Protein AF-X1FW27-F1 (afdb_monomer_lite)

InterPro domains:
  IPR007816 ResB-like domain [PF05140] (5-84)

pLDDT: mean 89.02, std 8.41, range [45.94, 98.25]

Secondary structure (DSSP, 8-state):
-----SHHHHHHHHHHHHHHHHHHHHHHH---EE----TT---S--EESSEEEEEEEEETTEEEEEEEEE---SSS----EEEEEETTEEEEEE-----SS--------TTPPP--------

Structure (mmCIF, N/CA/C/O backbone):
data_AF-X1FW27-F1
#
_entry.id   AF-X1FW27-F1
#
loop_
_atom_site.group_PDB
_atom_site.id
_atom_site.type_symbol
_atom_site.label_atom_id
_atom_site.label_alt_id
_atom_site.label_comp_id
_atom_site.label_asym_id
_atom_site.label_entity_id
_atom_site.label_seq_id
_atom_site.pdbx_PDB_ins_code
_atom_site.Cartn_x
_atom_site.Cartn_y
_atom_site.Cartn_z
_atom_site.occupancy
_atom_site.B_iso_or_equiv
_atom_site.auth_seq_id
_atom_site.auth_comp_id
_atom_site.auth_asym_id
_atom_site.auth_atom_id
_atom_site.pdbx_PDB_model_num
ATOM 1 N N . MET A 1 1 ? -33.559 -4.563 48.942 1.00 48.06 1 MET A N 1
ATOM 2 C CA . MET A 1 1 ? -32.895 -3.797 47.863 1.00 48.06 1 MET A CA 1
ATOM 3 C C . MET A 1 1 ? -31.636 -4.537 47.448 1.00 48.06 1 MET A C 1
ATOM 5 O O . MET A 1 1 ? -30.738 -4.683 48.267 1.00 48.06 1 MET A O 1
ATOM 9 N N . ILE A 1 2 ? -31.582 -5.050 46.218 1.00 56.03 2 ILE A N 1
ATOM 10 C CA . ILE A 1 2 ? -30.363 -5.658 45.667 1.00 56.03 2 ILE A CA 1
ATOM 11 C C . ILE A 1 2 ? -29.342 -4.535 45.473 1.00 56.03 2 ILE A C 1
ATOM 13 O O . ILE A 1 2 ? -29.594 -3.586 44.732 1.00 56.03 2 ILE A O 1
ATOM 17 N N . GLN A 1 3 ? -28.221 -4.597 46.193 1.00 63.28 3 GLN A N 1
ATOM 18 C CA . GLN A 1 3 ? -27.149 -3.617 46.042 1.00 63.28 3 GLN A CA 1
ATOM 19 C C . GLN A 1 3 ? -26.546 -3.774 44.641 1.00 63.28 3 GLN A C 1
ATOM 21 O O . GLN A 1 3 ? -25.928 -4.795 44.344 1.00 63.28 3 GLN A O 1
ATOM 26 N N . GLN A 1 4 ? -26.728 -2.762 43.791 1.00 66.94 4 GLN A N 1
ATOM 27 C CA . GLN A 1 4 ? -26.123 -2.645 42.461 1.00 66.94 4 GLN A CA 1
ATOM 28 C C . GLN A 1 4 ? -24.604 -2.449 42.613 1.00 66.94 4 GLN A C 1
ATOM 30 O O . GLN A 1 4 ? -24.075 -1.344 42.519 1.00 66.94 4 GLN A O 1
ATOM 35 N N . LYS A 1 5 ? -23.886 -3.521 42.956 1.00 72.00 5 LYS A N 1
ATOM 36 C CA . LYS A 1 5 ? -22.444 -3.479 43.204 1.00 72.00 5 LYS A CA 1
ATOM 37 C C . LYS A 1 5 ? -21.685 -3.522 41.883 1.00 72.00 5 LYS A C 1
ATOM 39 O O . LYS A 1 5 ? -21.792 -4.484 41.138 1.00 72.00 5 LYS A O 1
ATOM 44 N N . LYS A 1 6 ? -20.879 -2.483 41.649 1.00 79.88 6 LYS A N 1
ATOM 45 C CA . LYS A 1 6 ? -19.781 -2.396 40.665 1.00 79.88 6 LYS A CA 1
ATOM 46 C C . LYS A 1 6 ? -20.115 -2.664 39.186 1.00 79.88 6 LYS A C 1
ATOM 48 O O . LYS A 1 6 ? -19.192 -2.638 38.380 1.00 79.88 6 LYS A O 1
ATOM 53 N N . TRP A 1 7 ? -21.383 -2.815 38.802 1.00 86.81 7 TRP A N 1
ATOM 54 C CA . TRP A 1 7 ? -21.792 -2.984 37.399 1.00 86.81 7 TRP A CA 1
ATOM 55 C C . TRP A 1 7 ? -21.266 -1.878 36.482 1.00 86.81 7 TRP A C 1
ATOM 57 O O . TRP A 1 7 ? -20.722 -2.182 35.432 1.00 86.81 7 TRP A O 1
ATOM 67 N N . ALA A 1 8 ? -21.308 -0.615 36.916 1.00 87.88 8 ALA A N 1
ATOM 68 C CA . ALA A 1 8 ? -20.744 0.496 36.145 1.00 87.88 8 ALA A CA 1
ATOM 69 C C . ALA A 1 8 ? -19.237 0.320 35.855 1.00 87.88 8 ALA A C 1
ATOM 71 O O . ALA A 1 8 ? -18.787 0.551 34.737 1.00 87.88 8 ALA A O 1
ATOM 72 N N . ILE A 1 9 ? -18.465 -0.145 36.845 1.00 90.62 9 ILE A N 1
ATOM 73 C CA . ILE A 1 9 ? -17.020 -0.387 36.710 1.00 90.62 9 ILE A CA 1
ATOM 74 C C . ILE A 1 9 ? -16.756 -1.599 35.814 1.00 90.62 9 ILE A C 1
ATOM 76 O O . ILE A 1 9 ? -15.859 -1.550 34.977 1.00 90.62 9 ILE A O 1
ATOM 80 N N . LEU A 1 10 ? -17.531 -2.674 35.969 1.00 91.50 10 LEU A N 1
ATOM 81 C CA . LEU A 1 10 ? -17.416 -3.863 35.126 1.00 91.50 10 LEU A CA 1
ATOM 82 C C . LEU A 1 10 ? -17.692 -3.518 33.657 1.00 91.50 10 LEU A C 1
ATOM 84 O O . LEU A 1 10 ? -16.886 -3.853 32.794 1.00 91.50 10 LEU A O 1
ATOM 88 N N . THR A 1 11 ? -18.784 -2.798 33.385 1.00 93.00 11 THR A N 1
ATOM 89 C CA . THR A 1 11 ? -19.148 -2.356 32.034 1.00 93.00 11 THR A CA 1
ATOM 90 C C . THR A 1 11 ? -18.078 -1.449 31.435 1.00 93.00 11 THR A C 1
ATOM 92 O O . THR A 1 11 ? -17.751 -1.601 30.263 1.00 93.00 11 THR A O 1
ATOM 95 N N . PHE A 1 12 ? -17.479 -0.557 32.230 1.00 94.50 12 PHE A N 1
ATOM 96 C CA . PHE A 1 12 ? -16.386 0.298 31.768 1.00 94.50 12 PHE A CA 1
ATOM 97 C C . PHE A 1 12 ? -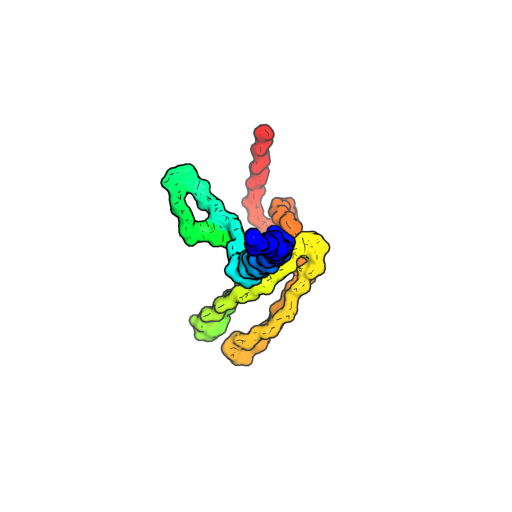15.174 -0.512 31.275 1.00 94.50 12 PHE A C 1
ATOM 99 O O . PHE A 1 12 ? -14.677 -0.270 30.180 1.00 94.50 12 PHE A O 1
ATOM 106 N N . HIS A 1 13 ? -14.734 -1.521 32.032 1.00 95.81 13 HIS A N 1
ATOM 107 C CA . HIS A 1 13 ? -13.608 -2.369 31.615 1.00 95.81 13 HIS A CA 1
ATOM 108 C C . HIS A 1 13 ? -13.979 -3.279 30.439 1.00 95.81 13 HIS A C 1
ATOM 110 O O . HIS A 1 13 ? -13.184 -3.455 29.519 1.00 95.81 13 HIS A O 1
ATOM 116 N N . ALA A 1 14 ? -15.199 -3.824 30.434 1.00 96.75 14 ALA A N 1
ATOM 117 C CA . ALA A 1 14 ? -15.697 -4.623 29.321 1.00 96.75 14 ALA A CA 1
ATOM 118 C C . ALA A 1 14 ? -15.747 -3.810 28.016 1.00 96.75 14 ALA A C 1
ATOM 120 O O . ALA A 1 14 ? -15.374 -4.327 26.966 1.00 96.75 14 ALA A O 1
ATOM 121 N N . ALA A 1 15 ? -16.128 -2.529 28.077 1.00 97.69 15 ALA A N 1
ATOM 122 C CA . ALA A 1 15 ? -16.127 -1.642 26.918 1.00 97.69 15 ALA A CA 1
ATOM 123 C C . ALA A 1 15 ? -14.722 -1.475 26.319 1.00 97.69 15 ALA A C 1
ATOM 125 O O . ALA A 1 15 ? -14.583 -1.532 25.103 1.00 97.69 15 ALA A O 1
ATOM 126 N N . ILE A 1 16 ? -13.676 -1.353 27.148 1.00 97.81 16 ILE A N 1
ATOM 127 C CA . ILE A 1 16 ? -12.284 -1.281 26.668 1.00 97.81 16 ILE A CA 1
ATOM 128 C C . ILE A 1 16 ? -11.920 -2.546 25.886 1.00 97.81 16 ILE A C 1
ATOM 130 O O . ILE A 1 16 ? -11.353 -2.449 24.802 1.00 97.81 16 ILE A O 1
ATOM 134 N N . ILE A 1 17 ? -12.283 -3.726 26.396 1.00 98.06 17 ILE A N 1
ATOM 135 C CA . ILE A 1 17 ? -12.008 -4.999 25.712 1.00 98.06 17 ILE A CA 1
ATOM 136 C C . ILE A 1 17 ? -12.730 -5.049 24.361 1.00 98.06 17 ILE A C 1
ATOM 138 O O . ILE A 1 17 ? -12.118 -5.413 23.362 1.00 98.06 17 ILE A O 1
ATOM 142 N N . VAL A 1 18 ? -14.003 -4.647 24.310 1.00 98.06 18 VAL A N 1
ATOM 143 C CA . VAL A 1 18 ? -14.780 -4.609 23.059 1.00 98.06 18 VAL A CA 1
ATOM 144 C C . VAL A 1 18 ? -14.179 -3.619 22.057 1.00 98.06 18 VAL A C 1
ATOM 146 O O . VAL A 1 18 ? -14.053 -3.951 20.881 1.00 98.06 18 VAL A O 1
ATOM 149 N N . ILE A 1 19 ? -13.758 -2.435 22.510 1.00 98.25 19 ILE A N 1
ATOM 150 C CA . ILE A 1 19 ? -13.113 -1.423 21.660 1.00 98.25 19 ILE A CA 1
ATOM 151 C C . ILE A 1 19 ? -11.779 -1.942 21.116 1.00 98.25 19 ILE A C 1
ATOM 153 O O . ILE A 1 19 ? -11.531 -1.824 19.920 1.00 98.25 19 ILE A O 1
ATOM 157 N N . LEU A 1 20 ? -10.937 -2.549 21.958 1.00 98.06 20 LEU A N 1
ATOM 158 C CA . LEU A 1 20 ? -9.655 -3.117 21.530 1.00 98.06 20 LEU A CA 1
ATOM 159 C C . LEU A 1 20 ? -9.844 -4.288 20.564 1.00 98.06 20 LEU A C 1
ATOM 161 O O . LEU A 1 20 ? -9.114 -4.386 19.580 1.00 98.06 20 LEU A O 1
ATOM 165 N N . ALA A 1 21 ? -10.838 -5.144 20.808 1.00 97.94 21 ALA A N 1
ATOM 166 C CA . ALA A 1 21 ? -11.186 -6.219 19.890 1.00 97.94 21 ALA A CA 1
ATOM 167 C C . ALA A 1 21 ? -11.627 -5.657 18.530 1.00 97.94 21 ALA A C 1
ATOM 169 O O . ALA A 1 21 ? -11.120 -6.095 17.501 1.00 97.94 21 ALA A O 1
ATOM 170 N N . GLY A 1 22 ? -12.500 -4.6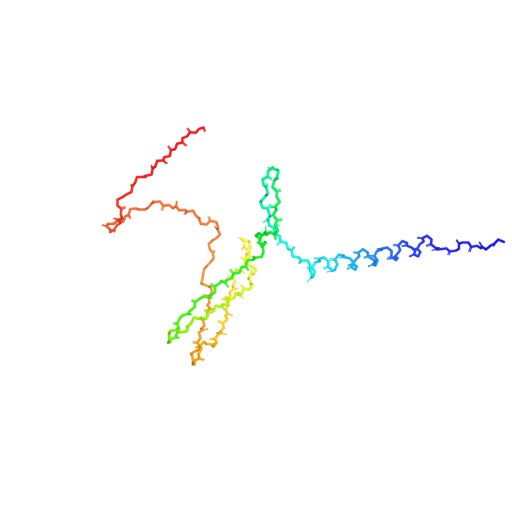44 18.519 1.00 97.50 22 GLY A N 1
ATOM 171 C CA . GLY A 1 22 ? -12.917 -3.958 17.294 1.00 97.50 22 GLY A CA 1
ATOM 172 C C . GLY A 1 22 ? -11.744 -3.314 16.551 1.00 97.50 22 GLY A C 1
ATOM 173 O O . GLY A 1 22 ? -11.601 -3.523 15.350 1.00 97.50 22 GLY A O 1
ATOM 174 N N . ALA A 1 23 ? -10.863 -2.614 17.270 1.00 97.44 23 ALA A N 1
ATOM 175 C CA . ALA A 1 23 ? -9.667 -1.990 16.706 1.00 97.44 23 ALA A CA 1
ATOM 176 C C . ALA A 1 23 ? -8.702 -3.021 16.095 1.00 97.44 23 ALA A C 1
ATOM 178 O O . ALA A 1 23 ? -8.155 -2.800 15.014 1.00 97.44 23 ALA A O 1
ATOM 179 N N . GLY A 1 24 ? -8.518 -4.164 16.761 1.00 97.44 24 GLY A N 1
ATOM 180 C CA . GLY A 1 24 ? -7.739 -5.281 16.230 1.00 97.44 24 GLY A CA 1
ATOM 181 C C . GLY A 1 24 ? -8.348 -5.828 14.942 1.00 97.44 24 GLY A C 1
ATOM 182 O O . GLY A 1 24 ? -7.636 -5.997 13.955 1.00 97.44 24 GLY A O 1
ATOM 183 N N . VAL A 1 25 ? -9.669 -6.030 14.912 1.00 96.69 25 VAL A N 1
ATOM 184 C CA . VAL A 1 25 ? -10.361 -6.486 13.698 1.00 96.69 25 VAL A CA 1
ATOM 185 C C . VAL A 1 25 ? -10.153 -5.503 12.544 1.00 96.69 25 VAL A C 1
ATOM 187 O O . VAL A 1 25 ? -9.731 -5.924 11.471 1.00 96.69 25 VAL A O 1
ATOM 190 N N . THR A 1 26 ? -10.367 -4.201 12.758 1.00 95.69 26 THR A N 1
ATOM 191 C CA . THR A 1 26 ? -10.156 -3.192 11.706 1.00 95.69 26 THR A CA 1
ATOM 192 C C . THR A 1 26 ? -8.705 -3.102 11.248 1.00 95.69 26 THR A C 1
ATOM 194 O O . THR A 1 26 ? -8.470 -2.865 10.072 1.00 95.69 26 THR A O 1
ATOM 197 N N . ARG A 1 27 ? -7.730 -3.316 12.140 1.00 91.62 27 ARG A N 1
ATOM 198 C CA . ARG A 1 27 ? -6.306 -3.205 11.799 1.00 91.62 27 ARG A CA 1
ATOM 199 C C . ARG A 1 27 ? -5.765 -4.413 11.036 1.00 91.62 27 ARG A C 1
ATOM 201 O O . ARG A 1 27 ? -4.901 -4.235 10.192 1.00 91.62 27 ARG A O 1
ATOM 208 N N . TYR A 1 28 ? -6.214 -5.624 11.362 1.00 92.12 28 TYR A N 1
ATOM 209 C CA . TYR A 1 28 ? -5.661 -6.848 10.766 1.00 92.12 28 TYR A CA 1
ATOM 210 C C . TYR A 1 28 ? -6.492 -7.404 9.609 1.00 92.12 28 TYR A C 1
ATOM 212 O O . TYR A 1 28 ? -5.966 -8.163 8.802 1.00 92.12 28 TYR A O 1
ATOM 220 N N . PHE A 1 29 ? -7.777 -7.055 9.532 1.00 93.50 29 PHE A N 1
ATOM 221 C CA . PHE A 1 29 ? -8.685 -7.541 8.487 1.00 93.50 29 PHE A CA 1
ATOM 222 C C . PHE A 1 29 ? -9.319 -6.414 7.666 1.00 93.50 29 PHE A C 1
ATOM 224 O O . PHE A 1 29 ? -10.052 -6.691 6.718 1.00 93.50 29 PHE A O 1
ATOM 231 N N . GLY A 1 30 ? -9.082 -5.153 8.035 1.00 89.75 30 GLY A N 1
ATOM 232 C CA . GLY A 1 30 ? -9.485 -4.010 7.225 1.00 89.75 30 GLY A CA 1
ATOM 233 C C . GLY A 1 30 ? -8.548 -3.813 6.037 1.00 89.75 30 GLY A C 1
ATOM 234 O O . GLY A 1 30 ? -7.367 -4.137 6.103 1.00 89.75 30 GLY A O 1
ATOM 235 N N . THR A 1 31 ? -9.088 -3.264 4.953 1.00 89.94 31 THR A N 1
ATOM 236 C CA . THR A 1 31 ? -8.320 -2.822 3.784 1.00 89.94 31 THR A CA 1
ATOM 237 C C . THR A 1 31 ? -8.526 -1.332 3.588 1.00 89.94 31 THR A C 1
ATOM 239 O O . THR A 1 31 ? -9.664 -0.859 3.652 1.00 89.94 31 THR A O 1
ATOM 242 N N . GLU A 1 32 ? -7.451 -0.610 3.298 1.00 90.06 32 GLU A N 1
ATOM 243 C CA . GLU A 1 32 ? -7.473 0.839 3.116 1.00 90.06 32 GLU A CA 1
ATOM 244 C C . G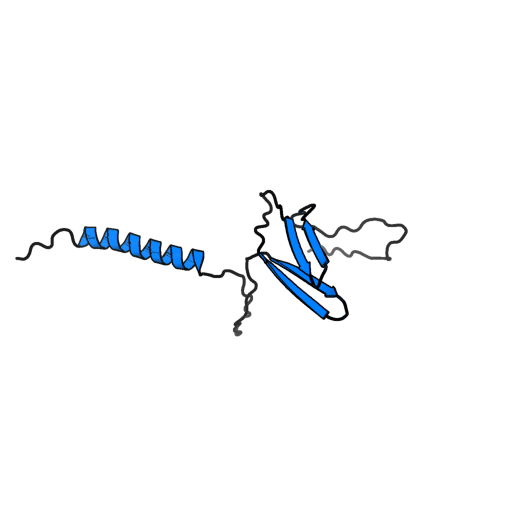LU A 1 32 ? -7.180 1.230 1.662 1.00 90.06 32 GLU A C 1
ATOM 246 O O . GLU A 1 32 ? -6.602 0.466 0.879 1.00 90.06 32 GLU A O 1
ATOM 251 N N . GLY A 1 33 ? -7.609 2.433 1.282 1.00 92.06 33 GLY A N 1
ATOM 252 C CA . GLY A 1 33 ? -7.381 2.955 -0.055 1.00 92.06 33 GLY A CA 1
ATOM 253 C C . GLY A 1 33 ? -8.124 4.247 -0.362 1.00 92.06 33 GLY A C 1
ATOM 254 O O . GLY A 1 33 ? -8.872 4.780 0.457 1.00 92.06 33 GLY A O 1
ATOM 255 N N . MET A 1 34 ? -7.924 4.745 -1.579 1.00 92.56 34 MET A N 1
ATOM 256 C CA . MET A 1 34 ? -8.571 5.937 -2.108 1.00 92.56 34 MET A CA 1
ATOM 257 C C . MET A 1 34 ? -9.620 5.582 -3.157 1.00 92.56 34 MET A C 1
ATOM 259 O O . MET A 1 34 ? -9.343 4.905 -4.147 1.00 92.56 34 MET A O 1
ATOM 263 N N . MET A 1 35 ? -10.832 6.101 -2.973 1.00 93.00 35 MET A N 1
ATOM 264 C CA . MET A 1 35 ? -11.930 5.965 -3.924 1.00 93.00 35 MET A CA 1
ATOM 265 C C . MET A 1 35 ? -12.289 7.340 -4.484 1.00 93.00 35 MET A C 1
ATOM 267 O O . MET A 1 35 ? -12.746 8.214 -3.751 1.00 93.00 35 MET A O 1
ATOM 271 N N . HIS A 1 36 ? -12.095 7.539 -5.787 1.00 91.00 36 HIS A N 1
ATOM 272 C CA . HIS A 1 36 ? -12.493 8.777 -6.450 1.00 91.00 36 HIS A CA 1
ATOM 273 C C . HIS A 1 36 ? -13.940 8.660 -6.946 1.00 91.00 36 HIS A C 1
ATOM 275 O O . HIS A 1 36 ? -14.219 7.879 -7.854 1.00 91.00 36 HIS A O 1
ATOM 281 N N . ILE A 1 37 ? -14.854 9.445 -6.370 1.00 93.12 37 ILE A N 1
ATOM 282 C CA . ILE A 1 37 ? -16.281 9.459 -6.725 1.00 93.12 37 ILE A CA 1
ATOM 283 C C . ILE A 1 37 ? -16.655 10.865 -7.197 1.00 93.12 37 ILE A C 1
ATOM 285 O O . ILE A 1 37 ? -16.303 11.851 -6.551 1.00 93.12 37 ILE A O 1
ATOM 289 N N . ARG A 1 38 ? -17.347 10.963 -8.336 1.00 93.69 38 ARG A N 1
ATOM 290 C CA . ARG A 1 38 ? -17.906 12.228 -8.830 1.00 93.69 38 ARG A CA 1
ATOM 291 C C . ARG A 1 38 ? -19.300 12.454 -8.253 1.00 93.69 38 ARG A C 1
ATOM 293 O O . ARG A 1 38 ? -19.969 11.518 -7.831 1.00 93.69 38 ARG A O 1
ATOM 300 N N . GLU A 1 39 ? -19.739 13.706 -8.233 1.00 92.94 39 GLU A N 1
ATOM 301 C CA . GLU A 1 39 ? -21.081 14.046 -7.765 1.00 92.94 39 GLU A CA 1
ATOM 302 C C . GLU A 1 39 ? -22.152 13.315 -8.592 1.00 92.94 39 GLU A C 1
ATOM 304 O O . GLU A 1 39 ? -22.120 13.342 -9.819 1.00 92.94 39 GLU A O 1
ATOM 309 N N . GLY A 1 40 ? -23.089 12.652 -7.909 1.00 94.25 40 GLY A N 1
ATOM 310 C CA . GLY A 1 40 ? -24.156 11.868 -8.539 1.00 94.25 40 GLY A CA 1
ATOM 311 C C . GLY A 1 40 ? -23.765 10.443 -8.949 1.00 94.25 40 GLY A C 1
ATOM 312 O O . GLY A 1 40 ? -24.655 9.662 -9.278 1.00 94.25 40 GLY A O 1
ATOM 313 N N . ASP A 1 41 ? -22.481 10.084 -8.868 1.00 94.81 41 ASP A N 1
ATOM 314 C CA . ASP A 1 41 ? -21.981 8.756 -9.226 1.00 94.81 41 ASP A CA 1
ATOM 315 C C . ASP A 1 41 ? -21.778 7.855 -7.995 1.00 94.81 41 ASP A C 1
ATOM 317 O O . ASP A 1 41 ? -21.670 8.306 -6.854 1.00 94.81 41 ASP A O 1
ATOM 321 N N . ALA A 1 42 ? -21.677 6.548 -8.244 1.00 93.62 42 ALA A N 1
ATOM 322 C CA . ALA A 1 42 ? -21.260 5.548 -7.268 1.00 93.62 42 ALA A CA 1
ATOM 323 C C . ALA A 1 42 ? -20.083 4.738 -7.827 1.00 93.62 42 ALA A C 1
ATOM 325 O O . ALA A 1 42 ? -20.042 4.436 -9.019 1.00 93.62 42 ALA A O 1
ATOM 326 N N . SER A 1 43 ? -19.141 4.357 -6.963 1.00 92.75 43 SER A N 1
ATOM 327 C CA . SER A 1 43 ? -18.042 3.449 -7.303 1.00 92.7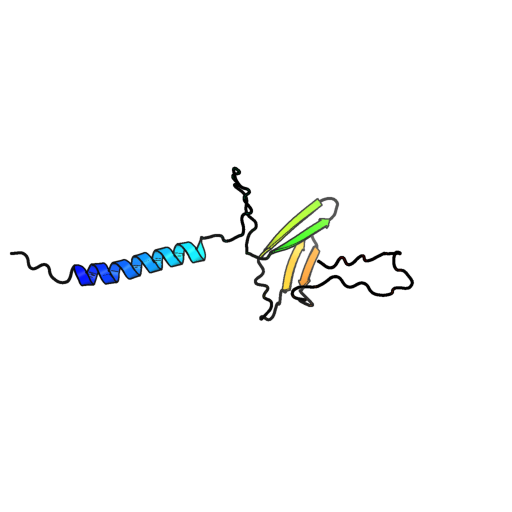5 43 SER A CA 1
ATOM 328 C C . SER A 1 43 ? -18.043 2.251 -6.361 1.00 92.75 43 SER A C 1
ATOM 330 O O . SER A 1 43 ? -18.305 2.383 -5.168 1.00 92.75 43 SER A O 1
ATOM 332 N N . ASN A 1 44 ? -17.730 1.078 -6.901 1.00 92.44 44 ASN A N 1
ATOM 333 C CA . ASN A 1 44 ? -17.482 -0.151 -6.148 1.00 92.44 44 ASN A CA 1
ATOM 334 C C . ASN A 1 44 ? -16.006 -0.580 -6.208 1.00 92.44 44 ASN A C 1
ATOM 336 O O . ASN A 1 44 ? -15.675 -1.691 -5.804 1.00 92.44 44 ASN A O 1
ATOM 340 N N . THR A 1 45 ? -15.133 0.278 -6.739 1.00 91.31 45 THR A N 1
ATOM 341 C CA . THR A 1 45 ? -13.700 0.016 -6.898 1.00 91.31 45 THR A CA 1
ATOM 342 C C . THR A 1 45 ? -12.909 1.176 -6.308 1.00 91.31 45 THR A C 1
ATOM 344 O O . THR A 1 45 ? -13.278 2.341 -6.473 1.00 91.31 45 THR A O 1
ATOM 347 N N . PHE A 1 46 ? -11.818 0.861 -5.620 1.00 92.69 46 PHE A N 1
ATOM 348 C CA . PHE A 1 46 ? -10.907 1.835 -5.032 1.00 92.69 46 PHE A CA 1
ATOM 349 C C . PHE A 1 46 ? -9.455 1.434 -5.302 1.00 92.69 46 PHE A C 1
ATOM 351 O O . PHE A 1 46 ? -9.162 0.271 -5.577 1.00 92.69 46 PHE A O 1
ATOM 358 N N . LEU A 1 47 ? -8.555 2.410 -5.245 1.00 90.75 47 LEU A N 1
ATOM 359 C CA . LEU A 1 47 ? -7.116 2.196 -5.317 1.00 90.75 47 LEU A CA 1
ATOM 360 C C . LEU A 1 47 ? -6.599 1.881 -3.913 1.00 90.75 47 LEU A C 1
ATOM 362 O O . LEU A 1 47 ? -6.812 2.683 -3.011 1.00 90.75 47 LEU A O 1
ATOM 366 N N . SER A 1 48 ? -5.943 0.739 -3.717 1.00 90.25 48 SER A N 1
ATOM 367 C CA . SER A 1 48 ? -5.384 0.375 -2.408 1.00 90.25 48 SER A CA 1
ATOM 368 C C . SER A 1 48 ? -4.292 1.355 -1.961 1.00 90.25 48 SER A C 1
ATOM 370 O O . SER A 1 48 ? -3.562 1.886 -2.798 1.00 90.25 48 SER A O 1
ATOM 372 N N . SER A 1 49 ? -4.195 1.592 -0.650 1.00 89.06 49 SER A N 1
ATOM 373 C CA . SER A 1 49 ? -3.085 2.343 -0.040 1.00 89.06 49 SER A CA 1
ATOM 374 C C . SER A 1 49 ? -1.789 1.530 0.030 1.00 89.06 49 SER A C 1
ATOM 376 O O . SER A 1 49 ? -0.712 2.106 0.161 1.00 89.06 49 SER A O 1
ATOM 378 N N . GLU A 1 50 ? -1.900 0.206 -0.050 1.00 88.88 50 GLU A N 1
ATOM 379 C CA . GLU A 1 50 ? -0.780 -0.724 0.028 1.00 88.88 50 GLU A CA 1
ATOM 380 C C . GLU A 1 50 ? 0.058 -0.690 -1.256 1.00 88.88 50 GLU A C 1
ATOM 382 O O . GLU A 1 50 ? -0.474 -0.611 -2.370 1.00 88.88 50 GLU A O 1
ATOM 387 N N . SER A 1 51 ? 1.380 -0.775 -1.108 1.00 88.50 51 SER A N 1
ATOM 388 C CA . SER A 1 51 ? 2.310 -0.779 -2.239 1.00 88.50 51 SER A CA 1
ATOM 389 C C . SER A 1 51 ? 2.674 -2.203 -2.636 1.00 88.50 51 SER A C 1
ATOM 391 O O . SER A 1 51 ? 3.003 -3.029 -1.792 1.00 88.50 51 SER A O 1
ATOM 393 N N . TYR A 1 52 ? 2.647 -2.487 -3.938 1.00 90.38 52 TYR A N 1
ATOM 394 C CA . TYR A 1 52 ? 2.989 -3.805 -4.468 1.00 90.38 52 TYR A CA 1
ATOM 395 C C . TYR A 1 52 ? 4.051 -3.707 -5.557 1.00 90.38 52 TYR A C 1
ATOM 397 O O . TYR A 1 52 ? 3.945 -2.875 -6.464 1.00 90.38 52 TYR A O 1
ATOM 405 N N . LEU A 1 53 ? 5.024 -4.616 -5.523 1.00 91.38 53 LEU A N 1
ATOM 406 C CA . LEU A 1 53 ? 5.850 -4.934 -6.679 1.00 91.38 53 LEU A CA 1
ATOM 407 C C . LEU A 1 53 ? 5.097 -5.936 -7.551 1.00 91.38 53 LEU A C 1
ATOM 409 O O . LEU A 1 53 ? 4.782 -7.040 -7.116 1.00 91.38 53 LEU A O 1
ATOM 413 N N . LYS A 1 54 ? 4.786 -5.533 -8.783 1.00 92.12 54 LYS A N 1
ATOM 414 C CA . LYS A 1 54 ? 4.078 -6.376 -9.749 1.00 92.12 54 LYS A CA 1
ATOM 415 C C . LYS A 1 54 ? 5.080 -6.986 -10.709 1.00 92.12 54 LYS A C 1
ATOM 417 O O . LYS A 1 54 ? 5.756 -6.262 -11.442 1.00 92.12 54 LYS A O 1
ATOM 422 N N . PHE A 1 55 ? 5.145 -8.307 -10.726 1.00 91.81 55 PHE A N 1
ATOM 423 C CA . PHE A 1 55 ? 6.042 -9.052 -11.590 1.00 91.81 55 PHE A CA 1
ATOM 424 C C . PHE A 1 55 ? 5.264 -9.678 -12.737 1.00 91.81 55 PHE A C 1
ATOM 426 O O . PHE A 1 55 ? 4.238 -10.329 -12.544 1.00 91.81 55 PHE A O 1
ATOM 433 N N . GLU A 1 56 ? 5.778 -9.495 -13.949 1.00 93.31 56 GLU A N 1
ATOM 434 C CA . GLU A 1 56 ? 5.287 -10.153 -15.150 1.00 93.31 56 GLU A CA 1
ATOM 435 C C . GLU A 1 56 ? 6.473 -10.729 -15.917 1.00 93.31 56 GLU A C 1
ATOM 437 O O . GLU A 1 56 ? 7.428 -10.019 -16.228 1.00 93.31 56 GLU A O 1
ATOM 442 N N . THR A 1 57 ? 6.407 -12.017 -16.238 1.00 90.38 57 THR A N 1
ATOM 443 C CA . THR A 1 57 ? 7.438 -12.690 -17.028 1.00 90.38 57 THR A CA 1
ATOM 444 C C . THR A 1 57 ? 6.823 -13.638 -18.045 1.00 90.38 57 THR A C 1
ATOM 446 O O . THR A 1 57 ? 5.704 -14.132 -17.876 1.00 90.38 57 THR A O 1
ATOM 449 N N . ILE A 1 58 ? 7.558 -13.868 -19.130 1.00 91.12 58 ILE A N 1
ATOM 450 C CA . ILE A 1 58 ? 7.158 -14.728 -20.237 1.00 91.12 58 ILE A CA 1
ATOM 451 C C . ILE A 1 58 ? 8.262 -15.759 -20.450 1.00 91.12 58 ILE A C 1
ATOM 453 O O . ILE A 1 58 ? 9.395 -15.403 -20.763 1.00 91.12 58 ILE A O 1
ATOM 457 N N . GLN A 1 59 ? 7.913 -17.037 -20.327 1.00 87.12 59 GLN A N 1
ATOM 458 C CA . GLN A 1 59 ? 8.812 -18.160 -20.568 1.00 87.12 59 GLN A CA 1
ATOM 459 C C . GLN A 1 59 ? 8.112 -19.191 -21.450 1.00 87.12 59 GLN A C 1
ATOM 461 O O . GLN A 1 59 ? 7.001 -19.616 -21.143 1.00 87.12 59 GLN A O 1
ATOM 466 N N . ASP A 1 60 ? 8.740 -19.572 -22.564 1.00 87.19 60 ASP A N 1
ATOM 467 C CA . ASP A 1 60 ? 8.210 -20.556 -23.523 1.00 87.19 60 ASP A CA 1
ATOM 468 C C . ASP A 1 60 ? 6.756 -20.284 -23.956 1.00 87.19 60 ASP A C 1
ATOM 470 O O . ASP A 1 60 ? 5.932 -21.187 -24.105 1.00 87.19 60 ASP A O 1
ATOM 474 N N . GLY A 1 61 ? 6.411 -19.002 -24.117 1.00 88.12 61 GLY A N 1
ATOM 475 C CA . GLY A 1 61 ? 5.061 -18.557 -24.476 1.00 88.12 61 GLY A CA 1
ATOM 476 C C . GLY A 1 61 ? 4.036 -18.602 -23.333 1.00 88.12 61 GLY A C 1
ATOM 477 O O . GLY A 1 61 ? 2.889 -18.209 -23.541 1.00 88.12 61 GLY A O 1
ATOM 478 N N . LYS A 1 62 ? 4.423 -19.030 -22.125 1.00 88.81 62 LYS A N 1
ATOM 479 C CA . LYS A 1 62 ? 3.604 -18.947 -20.910 1.00 88.81 62 LYS A CA 1
ATOM 480 C C . LYS A 1 62 ? 3.896 -17.658 -20.159 1.00 88.81 62 LYS A C 1
ATOM 482 O O . LYS A 1 62 ? 5.050 -17.303 -19.933 1.00 88.81 62 LYS A O 1
ATOM 487 N N . LYS A 1 63 ? 2.830 -16.977 -19.752 1.00 91.94 63 LYS A N 1
ATOM 488 C CA . LYS A 1 63 ? 2.880 -15.746 -18.967 1.00 91.94 63 LYS A CA 1
ATOM 489 C C . LYS A 1 63 ? 2.672 -16.071 -17.487 1.00 91.94 63 LYS A C 1
ATOM 491 O O . LYS A 1 63 ? 1.697 -16.738 -17.148 1.00 91.94 63 LYS A O 1
ATOM 496 N N . TYR A 1 64 ? 3.559 -15.576 -16.631 1.00 89.69 64 TYR A N 1
ATOM 497 C CA . TYR A 1 64 ? 3.466 -15.672 -15.175 1.00 89.69 64 TYR A CA 1
ATOM 498 C C . TYR A 1 64 ? 3.320 -14.264 -14.598 1.00 89.69 64 TYR A C 1
ATOM 500 O O . TYR A 1 64 ? 4.036 -13.351 -15.011 1.00 89.69 64 TYR A O 1
ATOM 508 N N . GLN A 1 65 ? 2.378 -14.093 -13.672 1.00 93.31 65 GLN A N 1
ATOM 509 C CA . GLN A 1 65 ? 2.114 -12.826 -12.995 1.00 93.31 65 GLN A CA 1
ATOM 510 C C . GLN A 1 65 ? 1.931 -13.066 -11.501 1.00 93.31 65 GLN A C 1
ATOM 512 O O . GLN A 1 65 ? 1.213 -13.989 -11.114 1.00 93.31 65 GLN A O 1
ATOM 517 N N . PHE A 1 66 ? 2.572 -12.238 -10.684 1.00 90.88 66 PHE A N 1
ATOM 518 C CA . PHE A 1 66 ? 2.421 -12.249 -9.234 1.00 90.88 66 PHE A CA 1
ATOM 519 C C . PHE A 1 66 ? 2.713 -10.863 -8.660 1.00 90.88 66 PHE A C 1
ATOM 521 O O . PHE A 1 66 ? 3.454 -10.077 -9.253 1.00 90.88 66 PHE A O 1
ATOM 528 N N . ASP A 1 67 ? 2.119 -10.588 -7.503 1.00 92.31 67 ASP A N 1
ATOM 529 C CA . ASP A 1 67 ? 2.236 -9.317 -6.801 1.00 92.31 67 ASP A CA 1
ATOM 530 C C . ASP A 1 67 ? 2.851 -9.578 -5.422 1.00 92.31 67 ASP A C 1
ATOM 532 O O . ASP A 1 67 ? 2.411 -10.479 -4.709 1.00 92.31 67 ASP A O 1
ATOM 536 N N . GLU A 1 68 ? 3.839 -8.774 -5.045 1.00 92.06 68 GLU A N 1
ATOM 537 C CA . GLU A 1 68 ? 4.493 -8.818 -3.737 1.00 92.06 68 GLU A CA 1
ATOM 538 C C . GLU A 1 68 ? 4.182 -7.550 -2.960 1.00 92.06 68 GLU A C 1
ATOM 540 O O . GLU A 1 68 ? 4.445 -6.447 -3.444 1.00 92.06 68 GLU A O 1
ATOM 545 N N . LEU A 1 69 ? 3.614 -7.709 -1.765 1.00 90.56 69 LEU A N 1
ATOM 546 C CA . LEU A 1 69 ? 3.349 -6.592 -0.863 1.00 90.56 69 LEU A CA 1
ATOM 547 C C . LEU A 1 69 ? 4.679 -6.056 -0.327 1.00 90.56 69 LEU A C 1
ATOM 549 O O . LEU A 1 69 ? 5.498 -6.819 0.184 1.00 90.56 69 LEU A O 1
ATOM 553 N N . VAL A 1 70 ? 4.882 -4.744 -0.422 1.00 90.81 70 VAL A N 1
ATOM 554 C CA . VAL A 1 70 ? 6.098 -4.079 0.048 1.00 90.81 70 VAL A CA 1
ATOM 555 C C . VAL A 1 70 ? 5.770 -2.850 0.884 1.00 90.81 70 VAL A C 1
ATOM 557 O O . VAL A 1 70 ? 4.925 -2.033 0.531 1.00 90.81 70 VAL A O 1
ATOM 560 N N . GLU A 1 71 ? 6.507 -2.683 1.975 1.00 87.88 71 GLU A N 1
ATOM 561 C CA . GLU A 1 71 ? 6.350 -1.574 2.921 1.00 87.88 71 GLU A CA 1
ATOM 562 C C . GLU A 1 71 ? 7.337 -0.448 2.599 1.00 87.88 71 GLU A C 1
ATOM 564 O O . GLU A 1 71 ? 8.172 -0.060 3.421 1.00 87.88 71 GLU A O 1
ATOM 569 N N . PHE A 1 72 ? 7.296 0.048 1.359 1.00 89.06 72 PHE A N 1
ATOM 570 C CA . PHE A 1 72 ? 8.201 1.119 0.958 1.00 89.06 72 PHE A CA 1
ATOM 571 C C . PHE A 1 72 ? 7.768 2.465 1.531 1.00 89.06 72 PHE A C 1
ATOM 573 O O . PHE A 1 72 ? 6.616 2.880 1.418 1.00 89.06 72 PHE A O 1
ATOM 580 N N . SER A 1 73 ? 8.713 3.186 2.124 1.00 86.44 73 SER A N 1
ATOM 581 C CA . SER A 1 73 ? 8.472 4.471 2.768 1.00 86.44 73 SER A CA 1
ATOM 582 C C . SER A 1 73 ? 9.549 5.490 2.417 1.00 86.44 73 SER A C 1
ATOM 584 O O . SER A 1 73 ? 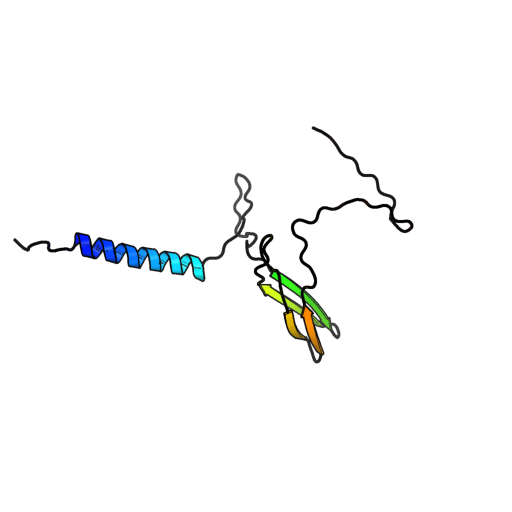10.716 5.172 2.213 1.00 86.44 73 SER A O 1
ATOM 586 N N . THR A 1 74 ? 9.172 6.767 2.389 1.00 87.31 74 THR A N 1
ATOM 587 C CA . THR A 1 74 ? 10.105 7.860 2.076 1.00 87.31 74 THR A CA 1
ATOM 588 C C . THR A 1 74 ? 11.142 8.116 3.172 1.00 87.31 74 THR A C 1
ATOM 590 O O . THR A 1 74 ? 12.153 8.753 2.901 1.00 87.31 74 THR A O 1
ATOM 593 N N . LEU A 1 75 ? 10.868 7.698 4.414 1.00 84.06 75 LEU A N 1
ATOM 594 C CA . LEU A 1 75 ? 11.729 7.929 5.585 1.00 84.06 75 LEU A CA 1
ATOM 595 C C . LEU A 1 75 ? 12.459 6.660 6.066 1.00 84.06 75 LEU A C 1
ATOM 597 O O . LEU A 1 75 ? 13.260 6.752 6.995 1.00 84.06 75 LEU A O 1
ATOM 601 N N . GLY A 1 76 ? 12.165 5.493 5.492 1.00 80.06 76 GLY A N 1
ATOM 602 C CA . GLY A 1 76 ? 12.727 4.206 5.904 1.00 80.06 76 GLY A CA 1
ATOM 603 C C . GLY A 1 76 ? 13.829 3.696 4.978 1.00 80.06 76 GLY A C 1
ATOM 604 O O . GLY A 1 76 ? 14.080 4.264 3.916 1.00 80.06 76 GLY A O 1
ATOM 605 N N . ASN A 1 77 ? 14.470 2.601 5.395 1.00 82.62 77 ASN A N 1
ATOM 606 C CA . ASN A 1 77 ? 15.336 1.824 4.513 1.00 82.62 77 ASN A CA 1
ATOM 607 C C . ASN A 1 77 ? 14.460 0.860 3.711 1.00 82.62 77 ASN A C 1
ATOM 609 O O . ASN A 1 77 ? 13.780 0.019 4.299 1.00 82.62 77 ASN A O 1
ATOM 613 N N . ASN A 1 78 ? 14.427 1.036 2.395 1.00 89.25 78 ASN A N 1
ATOM 614 C CA . ASN A 1 78 ? 13.602 0.223 1.512 1.00 89.25 78 ASN A CA 1
ATOM 615 C C . ASN A 1 78 ? 14.465 -0.889 0.940 1.00 89.25 78 ASN A C 1
ATOM 617 O O . ASN A 1 78 ? 15.170 -0.678 -0.042 1.00 89.25 78 ASN A O 1
ATOM 621 N N . ASP A 1 79 ? 14.390 -2.058 1.564 1.00 89.50 79 ASP A N 1
ATOM 622 C CA . ASP A 1 79 ? 15.086 -3.254 1.113 1.00 89.50 79 ASP A CA 1
ATOM 623 C C . ASP A 1 79 ? 14.059 -4.287 0.643 1.00 89.50 79 ASP A C 1
ATOM 625 O O . ASP A 1 79 ? 12.996 -4.460 1.244 1.00 89.50 79 ASP A O 1
ATOM 629 N N . PHE A 1 80 ? 14.381 -4.998 -0.429 1.00 92.56 80 PHE A N 1
ATOM 630 C CA . PHE A 1 80 ? 13.602 -6.134 -0.903 1.00 92.56 80 PHE A CA 1
ATOM 631 C C . PHE A 1 80 ? 14.554 -7.107 -1.580 1.00 92.56 80 PHE A C 1
ATOM 633 O O . PHE A 1 80 ? 15.298 -6.699 -2.467 1.00 92.56 80 PHE A O 1
ATOM 640 N N . ASN A 1 81 ? 14.539 -8.371 -1.164 1.00 94.38 81 ASN A N 1
ATOM 641 C CA . ASN A 1 81 ? 15.346 -9.430 -1.757 1.00 94.38 81 ASN A CA 1
ATOM 642 C C . ASN A 1 81 ? 14.599 -10.758 -1.620 1.00 94.38 81 ASN A C 1
ATOM 644 O O . ASN A 1 81 ? 14.385 -11.214 -0.499 1.00 94.38 81 ASN A O 1
ATOM 648 N N . ASN A 1 82 ? 14.188 -11.344 -2.743 1.00 93.69 82 ASN A N 1
ATOM 649 C CA . ASN A 1 82 ? 13.472 -12.615 -2.792 1.00 93.69 82 ASN A CA 1
ATOM 650 C C . ASN A 1 82 ? 13.852 -13.421 -4.041 1.00 93.69 82 ASN A C 1
ATOM 652 O O . ASN A 1 82 ? 14.193 -12.869 -5.090 1.00 93.69 82 ASN A O 1
ATOM 656 N N . SER A 1 83 ? 13.714 -14.740 -3.928 1.00 93.62 83 SER A N 1
ATOM 657 C CA . SER A 1 83 ? 13.984 -15.714 -4.988 1.00 93.62 83 SER A CA 1
ATOM 658 C C . SER A 1 83 ? 12.694 -16.410 -5.406 1.00 93.62 83 SER A C 1
ATOM 660 O O . SER A 1 83 ? 11.941 -16.892 -4.560 1.00 93.62 83 SER A O 1
ATOM 662 N N . TYR A 1 84 ? 12.453 -16.505 -6.711 1.00 91.44 84 TYR A N 1
ATOM 663 C CA . TYR A 1 84 ? 11.265 -17.136 -7.282 1.00 91.44 84 TYR A CA 1
ATOM 664 C C . TYR A 1 84 ? 11.661 -18.215 -8.281 1.00 91.44 84 TYR A C 1
ATOM 666 O O . TYR A 1 84 ? 12.559 -18.019 -9.095 1.00 91.44 84 TYR A O 1
ATOM 674 N N . ILE A 1 85 ? 10.949 -19.340 -8.264 1.00 90.94 85 ILE A N 1
ATOM 675 C CA . ILE A 1 85 ? 11.086 -20.376 -9.290 1.00 90.94 85 ILE A CA 1
ATOM 676 C C . ILE A 1 85 ? 10.026 -20.124 -10.359 1.00 90.94 85 ILE A C 1
ATOM 678 O O . ILE A 1 85 ? 8.827 -20.161 -10.081 1.00 90.94 85 ILE A O 1
ATOM 682 N N . ILE A 1 86 ? 10.471 -19.870 -11.585 1.00 88.38 86 ILE A N 1
ATOM 683 C CA . ILE A 1 86 ? 9.619 -19.604 -12.741 1.00 88.38 86 ILE A CA 1
ATOM 684 C C . ILE A 1 86 ? 9.966 -20.645 -13.802 1.00 88.38 86 ILE A C 1
ATOM 686 O O . ILE A 1 86 ? 11.081 -20.673 -14.325 1.00 88.38 86 ILE A O 1
ATOM 690 N N . GLY A 1 87 ? 9.019 -21.552 -14.062 1.00 85.44 87 GLY A N 1
ATOM 691 C CA . GLY A 1 87 ? 9.299 -22.764 -14.832 1.00 85.44 87 GLY A CA 1
ATOM 692 C C . GLY A 1 87 ? 10.377 -23.595 -14.135 1.00 85.44 87 GLY A C 1
ATOM 693 O O . GLY A 1 87 ? 10.201 -23.974 -12.981 1.00 85.44 87 GLY A O 1
ATOM 694 N N . ASP A 1 88 ? 11.490 -23.822 -14.831 1.00 86.81 88 ASP A N 1
ATOM 695 C CA . ASP A 1 88 ? 12.671 -24.526 -14.310 1.00 86.81 88 ASP A CA 1
ATOM 696 C C . ASP A 1 88 ? 13.817 -23.576 -13.897 1.00 86.81 88 ASP A C 1
ATOM 698 O O . ASP A 1 88 ? 14.907 -24.034 -13.557 1.00 86.81 88 ASP A O 1
ATOM 702 N N . ASN A 1 89 ? 13.601 -22.255 -13.940 1.00 88.81 89 ASN A N 1
ATOM 703 C CA . ASN A 1 89 ? 14.629 -21.254 -13.653 1.00 88.81 89 ASN A CA 1
ATOM 704 C C . ASN A 1 89 ? 14.398 -20.575 -12.299 1.00 88.81 89 ASN A C 1
ATOM 706 O O . ASN A 1 89 ? 13.276 -20.200 -11.964 1.00 88.81 89 ASN A O 1
ATOM 710 N N . GLU A 1 90 ? 15.479 -20.350 -11.556 1.00 91.75 90 GLU A N 1
ATOM 711 C CA . GLU A 1 90 ? 15.478 -19.519 -10.352 1.00 91.75 90 GLU A CA 1
ATOM 712 C C . GLU A 1 90 ? 15.780 -18.061 -10.722 1.00 91.75 90 GLU A C 1
ATOM 714 O O . GLU A 1 90 ? 16.751 -17.764 -11.421 1.00 91.75 90 GLU A O 1
ATOM 719 N N . VAL A 1 91 ? 14.927 -17.148 -10.263 1.00 90.94 91 VAL A N 1
ATOM 720 C CA . VAL A 1 91 ? 15.017 -15.709 -10.502 1.00 90.94 91 VAL A CA 1
ATOM 721 C C . VAL A 1 91 ? 15.138 -15.001 -9.162 1.00 90.94 91 VAL A C 1
ATOM 723 O O . VAL A 1 91 ? 14.207 -15.013 -8.361 1.00 90.94 91 VAL A O 1
ATOM 726 N N . ASN A 1 92 ? 16.279 -14.352 -8.946 1.00 93.31 92 ASN A N 1
ATOM 727 C CA . ASN A 1 92 ? 16.519 -13.512 -7.779 1.00 93.31 92 ASN A CA 1
ATOM 728 C C . ASN A 1 92 ? 16.170 -12.065 -8.110 1.00 93.31 92 ASN A C 1
ATOM 730 O O . ASN A 1 92 ? 16.633 -11.526 -9.117 1.00 93.31 92 ASN A O 1
ATOM 734 N N . VAL A 1 93 ? 15.361 -11.448 -7.259 1.00 93.19 93 VAL A N 1
ATOM 735 C CA . VAL A 1 93 ? 14.944 -10.057 -7.388 1.00 93.19 93 VAL A CA 1
ATOM 736 C C . VAL A 1 93 ? 15.407 -9.302 -6.159 1.00 93.19 93 VAL A C 1
ATOM 738 O O . VAL A 1 93 ? 15.044 -9.660 -5.042 1.00 93.19 93 VAL A O 1
ATOM 741 N N . GLU A 1 94 ? 16.153 -8.227 -6.387 1.00 93.94 94 GLU A N 1
ATOM 742 C CA . GLU A 1 94 ? 16.623 -7.324 -5.346 1.00 93.94 94 GLU A CA 1
ATOM 743 C C . GLU A 1 94 ? 16.336 -5.869 -5.730 1.00 93.94 94 GLU A C 1
ATOM 745 O O . GLU A 1 94 ? 16.485 -5.475 -6.892 1.00 93.94 94 GLU A O 1
ATOM 750 N N . VAL A 1 95 ? 15.915 -5.066 -4.754 1.00 91.69 95 VAL A N 1
ATOM 751 C CA . VAL A 1 95 ? 15.813 -3.612 -4.904 1.00 91.69 95 VAL A CA 1
ATOM 752 C C . VAL A 1 95 ? 17.180 -2.990 -4.659 1.00 91.69 95 VAL A C 1
ATOM 754 O O . VAL A 1 95 ? 17.743 -3.118 -3.579 1.00 91.69 95 VAL A O 1
ATOM 757 N N . LEU A 1 96 ? 17.702 -2.309 -5.682 1.00 91.06 96 LEU A N 1
ATOM 758 C CA . LEU A 1 96 ? 19.021 -1.671 -5.639 1.00 91.06 96 LEU A CA 1
ATOM 759 C C . LEU A 1 96 ? 18.977 -0.249 -5.077 1.00 91.06 96 LEU A C 1
ATOM 761 O O . LEU A 1 96 ? 19.900 0.166 -4.383 1.00 91.06 96 LEU A O 1
ATOM 765 N N . ASP A 1 97 ? 17.941 0.511 -5.429 1.00 88.56 97 ASP A N 1
ATOM 766 C CA . ASP A 1 97 ? 17.776 1.894 -4.996 1.00 88.56 97 ASP A CA 1
ATOM 767 C C . ASP A 1 97 ? 16.291 2.277 -4.985 1.00 88.56 97 ASP A C 1
ATOM 769 O O . ASP A 1 97 ? 15.502 1.804 -5.811 1.00 88.56 97 ASP A O 1
ATOM 773 N N . PHE A 1 98 ? 15.917 3.157 -4.057 1.00 89.00 98 PHE A N 1
ATOM 774 C CA . PHE A 1 98 ? 14.568 3.688 -3.919 1.00 89.00 98 PHE A CA 1
ATOM 775 C C . PHE A 1 98 ? 14.605 5.213 -3.964 1.00 89.00 98 PHE A C 1
ATOM 777 O O . PHE A 1 98 ? 15.053 5.875 -3.028 1.00 89.00 98 PHE A O 1
ATOM 784 N N . ILE A 1 99 ? 14.070 5.779 -5.046 1.00 89.00 99 ILE A N 1
ATOM 785 C CA . ILE A 1 99 ? 13.996 7.228 -5.240 1.00 89.00 99 ILE A CA 1
ATOM 786 C C . ILE A 1 99 ? 12.570 7.693 -4.923 1.00 89.00 99 ILE A C 1
ATOM 788 O O . ILE A 1 99 ? 11.667 7.484 -5.740 1.00 89.00 99 ILE A O 1
ATOM 792 N N . PRO A 1 100 ? 12.330 8.344 -3.771 1.00 87.06 100 PRO A N 1
ATOM 793 C CA . PRO A 1 100 ? 11.013 8.870 -3.450 1.00 87.06 100 PRO A CA 1
ATOM 794 C C . PRO A 1 100 ? 10.673 10.083 -4.325 1.00 87.06 100 PRO A C 1
ATOM 796 O O . PRO A 1 100 ? 11.488 10.985 -4.503 1.00 87.06 100 PRO A O 1
ATOM 799 N N . ASN A 1 101 ? 9.430 10.138 -4.814 1.00 85.00 101 ASN A N 1
ATOM 800 C CA . ASN A 1 101 ? 8.867 11.270 -5.566 1.00 85.00 101 ASN A CA 1
ATOM 801 C C . ASN A 1 101 ? 9.734 11.748 -6.753 1.00 85.00 101 ASN A C 1
ATOM 803 O O . ASN A 1 101 ? 10.068 12.936 -6.833 1.00 85.00 101 ASN A O 1
ATOM 807 N N . PRO A 1 102 ? 10.099 10.860 -7.698 1.00 87.12 102 PRO A N 1
ATOM 808 C CA . PRO A 1 102 ? 10.921 11.251 -8.832 1.00 87.12 102 PRO A CA 1
ATOM 809 C C . PRO A 1 102 ? 10.173 12.271 -9.696 1.00 87.12 102 PRO A C 1
ATOM 811 O O . PRO A 1 102 ? 9.000 12.100 -10.037 1.00 87.12 102 PRO A O 1
ATOM 814 N N . THR A 1 103 ? 10.866 13.339 -10.086 1.00 86.38 103 THR A N 1
ATOM 815 C CA . THR A 1 103 ? 10.331 14.341 -11.010 1.00 86.38 103 THR A CA 1
ATOM 816 C C . THR A 1 103 ? 10.996 14.194 -12.368 1.00 86.38 103 THR A C 1
ATOM 818 O O . THR A 1 103 ? 12.198 13.961 -12.477 1.00 86.38 103 THR A O 1
ATOM 821 N N . LYS A 1 104 ? 10.202 14.312 -13.435 1.00 85.12 104 LYS A N 1
ATOM 822 C CA . LYS A 1 104 ? 10.735 14.268 -14.797 1.00 85.12 104 LYS A CA 1
ATOM 823 C C . LYS A 1 104 ? 11.453 15.583 -15.094 1.00 85.12 104 LYS A C 1
ATOM 825 O O . LYS A 1 104 ? 10.820 16.641 -15.146 1.00 85.12 104 LYS A O 1
ATOM 830 N N . ALA A 1 105 ? 12.759 15.502 -15.310 1.00 84.44 105 ALA A N 1
ATOM 831 C CA . ALA A 1 105 ? 13.578 16.606 -15.786 1.00 84.44 105 ALA A CA 1
ATOM 832 C C . ALA A 1 105 ? 13.925 16.403 -17.264 1.00 84.44 105 ALA A C 1
ATOM 834 O O . ALA A 1 105 ? 14.050 15.273 -17.731 1.00 84.44 105 ALA A O 1
ATOM 835 N N . ILE A 1 106 ? 14.060 17.510 -17.994 1.00 86.06 106 ILE A N 1
ATOM 836 C CA . ILE A 1 106 ? 14.611 17.489 -19.351 1.00 86.06 106 ILE A CA 1
ATOM 837 C C . ILE A 1 106 ? 16.113 17.667 -19.216 1.00 86.06 106 ILE A C 1
ATOM 839 O O . ILE A 1 106 ? 16.558 18.574 -18.512 1.00 86.06 106 ILE A O 1
ATOM 843 N N . VAL A 1 107 ? 16.860 16.797 -19.881 1.00 89.06 107 VAL A N 1
ATOM 844 C CA . VAL A 1 107 ? 18.320 16.803 -19.923 1.00 89.06 107 VAL A CA 1
ATOM 845 C C . VAL A 1 107 ? 18.770 16.833 -21.380 1.00 89.06 107 VAL A C 1
ATOM 847 O O . VAL A 1 107 ? 18.063 16.330 -22.253 1.00 89.06 107 VAL A O 1
ATOM 850 N N . GLU A 1 108 ? 19.913 17.460 -21.647 1.00 89.56 108 GLU A N 1
ATOM 851 C CA . GLU A 1 108 ? 20.517 17.450 -22.981 1.00 89.56 108 GLU A CA 1
ATOM 852 C C . GLU A 1 108 ? 21.103 16.061 -23.272 1.00 89.56 108 GLU A C 1
ATOM 854 O O . GLU A 1 108 ? 21.848 15.516 -22.459 1.00 89.56 108 GLU A O 1
ATOM 859 N N . ASP A 1 109 ? 20.761 15.493 -24.428 1.00 92.56 109 ASP A N 1
ATOM 860 C CA . ASP A 1 109 ? 21.277 14.210 -24.911 1.00 92.56 109 ASP A CA 1
ATOM 861 C C . ASP A 1 109 ? 21.517 14.310 -26.423 1.00 92.56 109 ASP A C 1
ATOM 863 O O . ASP A 1 109 ? 20.605 14.640 -27.183 1.00 92.56 109 ASP A O 1
ATOM 867 N N . GLU A 1 110 ? 22.742 14.008 -26.865 1.00 92.00 110 GLU A N 1
ATOM 868 C CA . GLU A 1 110 ? 23.134 14.010 -28.282 1.00 92.00 110 GLU A CA 1
ATOM 869 C C . GLU A 1 110 ? 22.315 13.023 -29.130 1.00 92.00 110 GLU A C 1
ATOM 871 O O . GLU A 1 110 ? 22.206 13.190 -30.345 1.00 92.00 110 GLU A O 1
ATOM 876 N N . LYS A 1 111 ? 21.737 11.993 -28.500 1.00 94.25 111 LYS A N 1
ATOM 877 C CA . LYS A 1 111 ? 20.862 10.995 -29.133 1.00 94.25 111 LYS A CA 1
ATOM 878 C C . LYS A 1 111 ? 19.391 11.153 -28.737 1.00 94.25 111 LYS A C 1
ATOM 880 O O . LYS A 1 111 ? 18.587 10.277 -29.053 1.00 94.25 111 LYS A O 1
ATOM 885 N N . GLY A 1 112 ? 19.044 12.236 -28.042 1.00 89.44 112 GLY A N 1
ATOM 886 C CA . GLY A 1 112 ? 17.691 12.496 -27.565 1.00 89.44 112 GLY A CA 1
ATOM 887 C C . GLY A 1 112 ? 16.702 12.827 -28.685 1.00 89.44 112 GLY A C 1
ATOM 888 O O . GLY A 1 112 ? 17.073 13.203 -29.799 1.00 89.44 112 GLY A O 1
ATOM 889 N N . GLU A 1 113 ? 15.410 12.721 -28.377 1.00 91.50 113 GLU A N 1
ATOM 890 C CA . GLU A 1 113 ? 14.346 13.152 -29.287 1.00 91.50 113 GLU A CA 1
ATOM 891 C C . GLU A 1 113 ? 14.077 14.664 -29.145 1.00 91.50 113 GLU A C 1
ATOM 893 O O . GLU A 1 113 ? 14.006 15.172 -28.021 1.00 91.50 113 GLU A O 1
ATOM 898 N N . PRO A 1 114 ? 13.885 15.410 -30.253 1.00 90.12 114 PRO A N 1
ATOM 899 C CA . PRO A 1 114 ? 13.550 16.830 -30.189 1.00 90.12 114 PRO A CA 1
ATOM 900 C C . PRO A 1 114 ? 12.246 17.070 -29.414 1.00 90.12 114 PRO A C 1
ATOM 902 O O . PRO A 1 114 ? 11.180 16.609 -29.822 1.00 90.12 114 PRO A O 1
ATOM 905 N N . MET A 1 115 ? 12.309 17.838 -28.322 1.00 88.00 115 MET A N 1
ATOM 906 C CA . MET A 1 115 ? 11.149 18.136 -27.476 1.00 88.00 115 MET A CA 1
ATOM 907 C C . MET A 1 115 ? 11.037 19.626 -27.128 1.00 88.00 115 MET A C 1
ATOM 909 O O . MET A 1 115 ? 12.037 20.321 -26.967 1.00 88.00 115 MET A O 1
ATOM 913 N N . ILE A 1 116 ? 9.803 20.114 -26.965 1.00 87.75 116 ILE A N 1
ATOM 914 C CA . ILE A 1 116 ? 9.504 21.475 -26.495 1.00 87.75 116 ILE A CA 1
ATOM 915 C C . ILE A 1 116 ? 8.765 21.373 -25.160 1.00 87.75 116 ILE A C 1
ATOM 917 O O . ILE A 1 116 ? 7.695 20.770 -25.083 1.00 87.75 116 ILE A O 1
ATOM 921 N N . LYS A 1 117 ? 9.307 21.997 -24.107 1.00 85.19 117 LYS A N 1
ATOM 922 C CA . LYS A 1 117 ? 8.618 22.148 -22.818 1.00 85.19 117 LYS A CA 1
ATOM 923 C C . LYS A 1 117 ? 7.982 23.519 -22.723 1.00 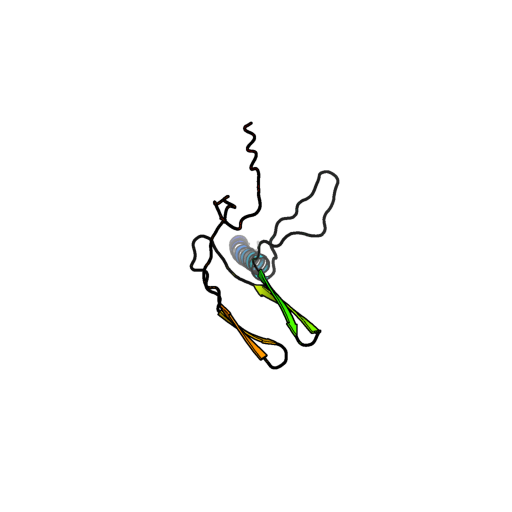85.19 117 LYS A C 1
ATOM 925 O O . LYS A 1 117 ? 8.673 24.528 -22.640 1.00 85.19 117 LYS A O 1
ATOM 930 N N . ILE A 1 118 ? 6.658 23.534 -22.682 1.00 86.06 118 ILE A N 1
ATOM 931 C CA . ILE A 1 118 ? 5.876 24.748 -22.470 1.00 86.06 118 ILE A CA 1
ATOM 932 C C . ILE A 1 118 ? 5.526 24.822 -20.984 1.00 86.06 118 ILE A C 1
ATOM 934 O O . ILE A 1 118 ? 4.935 23.893 -20.436 1.00 86.06 118 ILE A O 1
ATOM 938 N N . VAL A 1 119 ? 5.899 25.921 -20.328 1.00 84.94 119 VAL A N 1
ATOM 939 C CA . VAL A 1 119 ? 5.491 26.230 -18.953 1.00 84.94 119 VAL A CA 1
ATOM 940 C C . VAL A 1 119 ? 4.518 27.400 -19.023 1.00 84.94 119 VAL A C 1
ATOM 942 O O . VAL A 1 119 ? 4.881 28.471 -19.500 1.00 84.94 119 VAL A O 1
ATOM 945 N N . MET A 1 120 ? 3.281 27.191 -18.576 1.00 75.88 120 MET A N 1
ATOM 946 C CA . MET A 1 120 ? 2.279 28.252 -18.468 1.00 75.88 120 MET A CA 1
ATOM 947 C C . MET A 1 120 ? 2.152 28.656 -17.000 1.00 75.88 120 MET A C 1
ATOM 949 O O . MET A 1 120 ? 1.853 27.813 -16.156 1.00 75.88 120 MET A O 1
ATOM 953 N N . GLY A 1 121 ? 2.429 29.926 -16.704 1.00 70.25 121 GLY A N 1
ATOM 954 C CA . GLY A 1 121 ? 2.214 30.519 -15.386 1.00 70.25 121 GLY A CA 1
ATOM 955 C C . GLY A 1 121 ? 0.792 31.060 -15.272 1.00 70.25 121 GLY A C 1
ATOM 956 O O . GLY A 1 121 ? 0.329 31.747 -16.183 1.00 70.25 121 GLY A O 1
ATOM 957 N N . GLY A 1 122 ? 0.123 30.735 -14.169 1.00 45.94 122 GLY A N 1
ATOM 958 C CA . GLY A 1 122 ? -1.128 31.343 -13.716 1.00 45.94 122 GLY A CA 1
ATOM 959 C C . GLY A 1 122 ? -0.934 31.921 -12.327 1.00 45.94 122 GLY A C 1
ATOM 960 O O . GLY A 1 122 ? -0.151 31.311 -11.563 1.00 45.94 122 GLY A O 1
#

Foldseek 3Di:
DPPPPCPVVVVVVVVVVVVVVVVVCCVPVNWDFADDADPPGDDPDGGGPWDWDWDWDADPNDIDIDIDTFPDDPPDDGWDWDWDCDPNDIDIDIDPDDDPPDDDDDDDDPPDDDDDDDDDDD

Radius of gyration: 26.16 Å; chains: 1; bounding box: 56×56×78 Å

Sequence (122 aa):
MIQQKKWAILTFHAAIIVILAGAGVTRYFGTEGMMHIREGDASNTFLSSESYLKFETIQDGKKYQFDELVEFSTLGNNDFNNSYIIGDNEVNVEVLDFIPNPTKAIVEDEKGEPMIKIVMGG

Organism: NCBI:txid412755